Protein AF-A0AAE1M5E6-F1 (afdb_monomer_lite)

Radius of gyration: 21.14 Å; chains: 1; bounding box: 65×24×58 Å

pLDDT: mean 79.02, std 16.87, range [33.22, 95.19]

InterPro domains:
  IPR001841 Zinc finger, RING-type [PS50089] (51-111)
  IPR001841 Zinc finger, RING-type [SM00184] (51-110)
  IPR013083 Zinc finger, RING/FYVE/PHD-type [G3DSA:3.30.40.10] (22-118)
  IPR017907 Zinc finger, RING-type, conserved site [PS00518] (75-84)
  IPR018957 Zinc finger, C3HC4 RING-type [PF00097] (51-110)
  IPR045072 MKRN-like [PTHR11224] (3-141)

Organism: NCBI:txid499986

Secondary structure (DSSP, 8-state):
-------PBPTTT-SB---SS-HHHHHHHHHHHHHHHHHHHHHHHGGGPBPTTT-SBSTT-SSGGG--EEEETTB----BHHHHHHHHH---TTGGGTS-GGGGGB-TTT--B---EEEESS--SSHHHHHHHHHHHHHHT-

Sequence (142 aa):
MCYCVPGELCVYCKKFCLYHSEPNEKEEHLQTCEKKEKYLENLNNSQEIECRICFELVLSKPEADERKFGILSECDHPFCLSCIRNWRSSAPTLVRRFRSNRNVKTCPMCRKLSYHVIPSTIWYFTMEEKQEIIDNYNTSCK

Foldseek 3Di:
DDPPDQADQQPQPRDSDDPDDDPVVVVVCNVVSVVVSVVVVQLVVLQPDAAPQPRDRQCPDPDPVQLKWFDFPPDQHTHTPVRLVCQLVPPDPVCVPPDDPQRSQADPPPRPGGNGTQIGNGHDPDPVVVVVSVVVSVVVVD

Structure (mmCIF, N/CA/C/O backbone):
data_AF-A0AAE1M5E6-F1
#
_entry.id   AF-A0AAE1M5E6-F1
#
loop_
_atom_site.group_PDB
_atom_site.id
_atom_site.type_symbol
_atom_site.label_atom_id
_atom_site.label_alt_id
_atom_site.label_comp_id
_atom_site.label_asym_id
_atom_site.label_entity_id
_atom_site.label_seq_id
_atom_site.pdbx_PDB_ins_code
_atom_site.Cartn_x
_atom_site.Cartn_y
_atom_site.Cartn_z
_atom_site.occupancy
_atom_site.B_iso_or_equiv
_atom_site.auth_seq_id
_atom_site.auth_comp_id
_atom_site.auth_asym_id
_atom_site.auth_atom_id
_atom_site.pdbx_PDB_model_num
ATOM 1 N N . MET A 1 1 ? -37.768 -10.706 35.008 1.00 34.03 1 MET A N 1
ATOM 2 C CA . MET A 1 1 ? -36.903 -9.518 35.166 1.00 34.03 1 MET A CA 1
ATOM 3 C C . MET A 1 1 ? -35.620 -9.793 34.400 1.00 34.03 1 MET A C 1
ATOM 5 O O . MET A 1 1 ? -34.957 -10.772 34.708 1.00 34.03 1 MET A O 1
ATOM 9 N N . CYS A 1 2 ? -35.350 -9.043 33.333 1.00 33.22 2 CYS A N 1
ATOM 10 C CA . CYS A 1 2 ? -34.169 -9.242 32.495 1.00 33.22 2 CYS A CA 1
ATOM 11 C C . CYS A 1 2 ? -33.021 -8.398 33.070 1.00 33.22 2 CYS A C 1
ATOM 13 O O . CYS A 1 2 ? -33.127 -7.176 33.102 1.00 33.22 2 CYS A O 1
ATOM 15 N N . TYR A 1 3 ? -31.970 -9.049 33.568 1.00 38.25 3 TYR A N 1
ATOM 16 C CA . TYR A 1 3 ? -30.777 -8.422 34.158 1.00 38.25 3 TYR A CA 1
ATOM 17 C C . TYR A 1 3 ? -29.724 -8.090 33.086 1.00 38.25 3 TYR A C 1
ATOM 19 O O . TYR A 1 3 ? -28.543 -8.399 33.232 1.00 38.25 3 TYR A O 1
ATOM 27 N N . CYS A 1 4 ? -30.136 -7.475 31.976 1.00 37.75 4 CYS A N 1
ATOM 28 C CA . CYS A 1 4 ? -29.179 -6.948 31.006 1.00 37.75 4 CYS A CA 1
ATOM 29 C C . CYS A 1 4 ? -28.571 -5.663 31.571 1.00 37.75 4 CYS A C 1
ATOM 31 O O . CYS A 1 4 ? -29.130 -4.583 31.399 1.00 37.75 4 CYS A O 1
ATOM 33 N N . VAL A 1 5 ? -27.445 -5.785 32.272 1.00 51.75 5 VAL A N 1
ATOM 34 C CA . VAL A 1 5 ? -26.607 -4.639 32.638 1.00 51.75 5 VAL A CA 1
ATOM 35 C C . VAL A 1 5 ? -25.828 -4.233 31.376 1.00 51.75 5 VAL A C 1
ATOM 37 O O . VAL A 1 5 ? -25.040 -5.048 30.892 1.00 51.75 5 VAL A O 1
ATOM 40 N N . PRO A 1 6 ? -26.062 -3.048 30.780 1.00 52.66 6 PRO 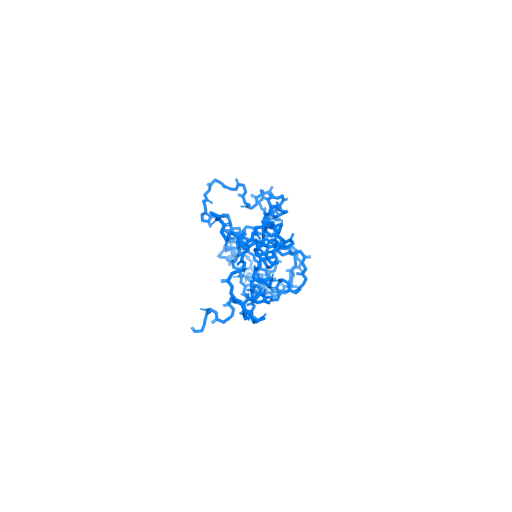A N 1
ATOM 41 C CA . PRO A 1 6 ? -25.354 -2.628 29.572 1.00 52.66 6 PRO A CA 1
ATOM 42 C C . PRO A 1 6 ? -23.888 -2.322 29.904 1.00 52.66 6 PRO A C 1
ATOM 44 O O . PRO A 1 6 ? -23.618 -1.604 30.864 1.00 52.66 6 PRO A O 1
ATOM 47 N N . GLY A 1 7 ? -22.947 -2.855 29.120 1.00 64.50 7 GLY A N 1
ATOM 48 C CA . GLY A 1 7 ? -21.541 -2.431 29.173 1.00 64.50 7 GLY A CA 1
ATOM 49 C C . GLY A 1 7 ? -21.353 -0.984 28.692 1.00 64.50 7 GLY A C 1
ATOM 50 O O . GLY A 1 7 ? -22.314 -0.311 28.320 1.00 64.50 7 GLY A O 1
ATOM 51 N N . GLU A 1 8 ? -20.114 -0.490 28.657 1.00 64.19 8 GLU A N 1
ATOM 52 C CA . GLU A 1 8 ? -19.816 0.824 28.064 1.00 64.19 8 GLU A CA 1
ATOM 53 C C . GLU A 1 8 ? -19.685 0.753 26.532 1.00 64.19 8 GLU A C 1
ATOM 55 O O . GLU A 1 8 ? -19.250 -0.252 25.959 1.00 64.19 8 GLU A O 1
ATOM 60 N N . LEU A 1 9 ? -20.080 1.841 25.863 1.00 67.94 9 LEU A N 1
ATOM 61 C CA . LEU A 1 9 ? -20.018 1.995 24.411 1.00 67.94 9 LEU A CA 1
ATOM 62 C C . LEU A 1 9 ? -18.591 2.358 23.981 1.00 67.94 9 LEU A C 1
ATOM 64 O O . LEU A 1 9 ? -18.050 3.374 24.414 1.00 67.94 9 LEU A O 1
ATOM 68 N N . CYS A 1 10 ? -17.993 1.572 23.086 1.00 71.56 10 CYS A N 1
ATOM 69 C CA . CYS A 1 10 ? -16.717 1.948 22.480 1.00 71.56 10 CYS A CA 1
ATOM 70 C C . CYS A 1 10 ? -16.901 3.139 21.523 1.00 71.56 10 CYS A C 1
ATOM 72 O O . CYS A 1 10 ? -17.784 3.111 20.664 1.00 71.56 10 CYS A O 1
ATOM 74 N N . VAL A 1 11 ? -16.049 4.162 21.639 1.00 75.31 11 VAL A N 1
ATOM 75 C CA . VAL A 1 11 ? -16.125 5.394 20.828 1.00 75.31 11 VAL A CA 1
ATOM 76 C C . VAL A 1 11 ? -15.853 5.159 19.337 1.00 75.31 11 VAL A C 1
ATOM 78 O O . VAL A 1 11 ? -16.452 5.837 18.507 1.00 75.31 11 VAL A O 1
ATOM 81 N N . TYR A 1 12 ? -15.035 4.154 19.012 1.00 77.44 12 TYR A N 1
ATOM 82 C CA . TYR A 1 12 ? -14.626 3.820 17.644 1.00 77.44 12 TYR A CA 1
ATOM 83 C C . TYR A 1 12 ? -15.625 2.867 16.962 1.00 77.44 12 TYR A C 1
ATOM 85 O O . TYR A 1 12 ? -16.264 3.196 15.965 1.00 77.44 12 TYR A O 1
ATOM 93 N N . CYS A 1 13 ? -15.873 1.679 17.538 1.00 75.31 13 CYS A N 1
ATOM 94 C CA . CYS A 1 13 ? -16.786 0.707 16.914 1.00 75.31 13 CYS A CA 1
ATOM 95 C C . CYS A 1 13 ? -18.271 0.907 17.240 1.00 75.31 13 CYS A C 1
ATOM 97 O O . CYS A 1 13 ? -19.099 0.206 16.654 1.00 75.31 13 CYS A O 1
ATOM 99 N N . LYS A 1 14 ? -18.621 1.812 18.169 1.00 73.06 14 LYS A N 1
ATOM 100 C CA . LYS A 1 14 ? -20.003 2.078 18.620 1.00 73.06 14 LYS A CA 1
ATOM 101 C C . LYS A 1 14 ? -20.765 0.813 19.032 1.00 73.06 14 LYS A C 1
ATOM 103 O O . LYS A 1 14 ? -21.984 0.730 18.894 1.00 73.06 14 LYS A O 1
ATOM 108 N N . LYS A 1 15 ? -20.040 -0.190 19.529 1.00 68.50 15 LYS A N 1
ATOM 109 C CA . LYS A 1 15 ? -20.578 -1.451 20.046 1.00 68.50 15 LYS A CA 1
ATOM 110 C C . LYS A 1 15 ? -20.330 -1.544 21.549 1.00 68.50 15 LYS A C 1
ATOM 112 O O . LYS A 1 15 ? -19.360 -0.989 22.066 1.00 68.50 15 LYS A O 1
ATOM 117 N N . PHE A 1 16 ? -21.218 -2.261 22.231 1.00 65.06 16 PHE A N 1
ATOM 118 C CA . PHE A 1 16 ? -21.052 -2.659 23.626 1.00 65.06 16 PHE A CA 1
ATOM 119 C C . PHE A 1 16 ? -20.071 -3.833 23.677 1.00 65.06 16 PHE A C 1
ATOM 121 O O . PHE A 1 16 ? -20.467 -4.978 23.476 1.00 65.06 16 PHE A O 1
ATOM 128 N N . CYS A 1 17 ? -18.782 -3.537 23.842 1.00 58.78 17 CYS A N 1
ATOM 129 C CA . CYS A 1 17 ? -17.710 -4.517 23.625 1.00 58.78 17 CYS A CA 1
ATOM 130 C C . CYS A 1 17 ? -17.061 -5.062 24.901 1.00 58.78 17 CYS A C 1
ATOM 132 O O . CYS A 1 17 ? -16.154 -5.877 24.788 1.00 58.78 17 CYS A O 1
ATOM 134 N N . LEU A 1 18 ? -17.481 -4.638 26.095 1.00 57.16 18 LEU A N 1
ATOM 135 C CA . LEU A 1 18 ? -16.786 -4.996 27.333 1.00 57.16 18 LEU A CA 1
ATOM 136 C C . LEU A 1 18 ? -17.781 -5.474 28.387 1.00 57.16 18 LEU A C 1
ATOM 138 O O . LEU A 1 18 ? -18.551 -4.689 28.941 1.00 57.16 18 LEU A O 1
ATOM 142 N N . TYR A 1 19 ? -17.761 -6.782 28.635 1.00 55.16 19 TYR A N 1
ATOM 143 C CA . TYR A 1 19 ? -18.489 -7.440 29.713 1.00 55.16 19 TYR A CA 1
ATOM 144 C C . TYR A 1 19 ? -17.514 -8.345 30.470 1.00 55.16 19 TYR A C 1
ATOM 146 O O . TYR A 1 19 ? -17.454 -9.540 30.210 1.00 55.16 19 TYR A O 1
ATOM 154 N N . HIS A 1 20 ? -16.695 -7.729 31.324 1.00 51.25 20 HIS A N 1
ATOM 155 C CA . HIS A 1 20 ? -16.332 -8.175 32.675 1.00 51.25 20 HIS A CA 1
ATOM 156 C C . HIS A 1 20 ? -15.051 -7.472 33.145 1.00 51.25 20 HIS A C 1
ATOM 158 O O . HIS A 1 20 ? -13.968 -7.738 32.663 1.00 51.25 20 HIS A O 1
ATOM 164 N N . SER A 1 21 ? -15.231 -6.573 34.112 1.00 51.72 21 SER A N 1
ATOM 165 C CA . SER A 1 21 ? -14.378 -6.269 35.273 1.00 51.72 21 SER A CA 1
ATOM 166 C C . SER A 1 21 ? -12.865 -5.998 35.171 1.00 51.72 21 SER A C 1
ATOM 168 O O . SER A 1 21 ? -12.339 -5.492 36.163 1.00 51.72 21 SER A O 1
ATOM 170 N N . GLU A 1 22 ? -12.152 -6.241 34.069 1.00 59.38 22 GLU A N 1
ATOM 171 C CA . GLU A 1 22 ? -10.708 -5.977 33.999 1.00 59.38 22 GLU A CA 1
ATOM 172 C C . GLU A 1 22 ? -10.393 -4.679 33.225 1.00 59.38 22 GLU A C 1
ATOM 174 O O . GLU A 1 22 ? -10.708 -4.555 32.039 1.00 59.38 22 GLU A O 1
ATOM 179 N N . PRO A 1 23 ? -9.744 -3.680 33.859 1.00 64.25 23 PRO A N 1
ATOM 180 C CA . PRO A 1 23 ? -9.368 -2.430 33.190 1.00 64.25 23 PRO A CA 1
ATOM 181 C C . PRO A 1 23 ? -8.407 -2.654 32.010 1.00 64.25 23 PRO A C 1
ATOM 183 O O . PRO A 1 23 ? -8.393 -1.854 31.077 1.00 64.25 23 PRO A O 1
ATOM 186 N N . ASN A 1 24 ? -7.660 -3.761 32.028 1.00 66.56 24 ASN A N 1
ATOM 187 C CA . ASN A 1 24 ? -6.700 -4.134 30.994 1.00 66.56 24 ASN A CA 1
ATOM 188 C C . ASN A 1 24 ? -7.388 -4.535 29.671 1.00 66.56 24 ASN A C 1
ATOM 190 O O . ASN A 1 24 ? -7.017 -4.047 28.608 1.00 66.56 24 ASN A O 1
ATOM 194 N N . GLU A 1 25 ? -8.468 -5.324 29.728 1.00 68.56 25 GLU A N 1
ATOM 195 C CA . GLU A 1 25 ? -9.218 -5.749 28.531 1.00 68.56 25 GLU A CA 1
ATOM 196 C C . GLU A 1 25 ? -9.919 -4.567 27.837 1.00 68.56 25 GLU A C 1
ATOM 198 O O . GLU A 1 25 ? -10.033 -4.516 26.609 1.00 68.56 25 GLU A O 1
ATOM 203 N N . LYS A 1 26 ? -10.358 -3.571 28.621 1.00 71.25 26 LYS A N 1
ATOM 204 C CA . LYS A 1 26 ? -10.919 -2.321 28.093 1.00 71.25 26 LYS A CA 1
ATOM 205 C C . LYS A 1 26 ? -9.884 -1.520 27.314 1.00 71.25 26 LYS A C 1
ATOM 207 O O . LYS A 1 26 ? -10.187 -1.028 26.226 1.00 71.25 26 LYS A O 1
ATOM 212 N N . GLU A 1 27 ? -8.694 -1.361 27.880 1.00 75.00 27 GLU A N 1
ATOM 213 C CA . GLU A 1 27 ? -7.611 -0.613 27.250 1.00 75.00 27 GLU A CA 1
ATOM 214 C C . GLU A 1 27 ? -7.118 -1.313 25.976 1.00 75.00 27 GLU A C 1
ATOM 216 O O . GLU A 1 27 ? -7.033 -0.675 24.925 1.00 75.00 27 GLU A O 1
ATOM 221 N N . GLU A 1 28 ? -6.915 -2.632 26.023 1.00 78.12 28 GLU A N 1
ATOM 222 C CA . GLU A 1 28 ? -6.530 -3.439 24.859 1.00 78.12 28 GLU A CA 1
ATOM 223 C C . GLU A 1 28 ? -7.568 -3.344 23.727 1.00 78.12 28 GLU A C 1
ATOM 225 O O . GLU A 1 28 ? -7.216 -3.165 22.552 1.00 78.12 28 GLU A O 1
ATOM 230 N N . HIS A 1 29 ? -8.862 -3.394 24.071 1.00 80.75 29 HIS A N 1
ATOM 231 C CA . HIS A 1 29 ? -9.936 -3.207 23.101 1.00 80.75 29 HIS A CA 1
ATOM 232 C C . HIS A 1 29 ? -9.881 -1.824 22.450 1.00 80.75 29 HIS A C 1
ATOM 234 O O . HIS A 1 29 ? -9.972 -1.731 21.225 1.00 80.75 29 HIS A O 1
ATOM 240 N N . LEU A 1 30 ? -9.752 -0.755 23.243 1.00 80.06 30 LEU A N 1
ATOM 241 C CA . LEU A 1 30 ? -9.724 0.615 22.727 1.00 80.06 30 LEU A CA 1
ATOM 242 C C . LEU A 1 30 ? -8.547 0.819 21.771 1.00 80.06 30 LEU A C 1
ATOM 244 O O . LEU A 1 30 ? -8.765 1.295 20.658 1.00 80.06 30 LEU A O 1
ATOM 248 N N . GLN A 1 31 ? -7.349 0.367 22.152 1.00 81.94 31 GLN A N 1
ATOM 249 C CA . GLN A 1 31 ? -6.155 0.447 21.306 1.00 81.94 31 GLN A CA 1
ATOM 250 C C . GLN A 1 31 ? -6.326 -0.342 20.000 1.00 81.94 31 GLN A C 1
ATOM 252 O O . GLN A 1 31 ? -6.006 0.144 18.915 1.00 81.94 31 GLN A O 1
ATOM 257 N N . THR A 1 32 ? -6.856 -1.565 20.073 1.00 81.88 32 THR A N 1
ATOM 258 C CA . THR A 1 32 ? -7.074 -2.399 18.881 1.00 81.88 32 THR A CA 1
ATOM 259 C C . THR A 1 32 ? -8.148 -1.807 17.970 1.00 81.88 32 THR A C 1
ATOM 261 O O . THR A 1 32 ? -8.032 -1.844 16.742 1.00 81.88 32 THR A O 1
ATOM 264 N N . CYS A 1 33 ? -9.204 -1.244 18.557 1.00 84.19 33 CYS A N 1
ATOM 265 C CA . CYS A 1 33 ? -10.313 -0.667 17.817 1.00 84.19 33 CYS A CA 1
ATOM 266 C C . CYS A 1 33 ? -9.926 0.646 17.125 1.00 84.19 33 CYS A C 1
ATOM 268 O O . CYS A 1 33 ? -10.299 0.836 15.969 1.00 84.19 33 CYS A O 1
ATOM 270 N N . GLU A 1 34 ? -9.140 1.496 17.788 1.00 85.69 34 GLU A N 1
ATOM 271 C CA . GLU A 1 34 ? -8.552 2.709 17.209 1.00 85.69 34 GLU A CA 1
ATOM 272 C C . GLU A 1 34 ? -7.659 2.370 16.009 1.00 85.69 34 GLU A C 1
ATOM 274 O O . GLU A 1 34 ? -7.862 2.884 14.909 1.00 85.69 34 GLU A O 1
ATOM 279 N N . LYS A 1 35 ? -6.724 1.422 16.179 1.00 84.75 35 LYS A N 1
ATOM 280 C CA . LYS A 1 35 ? -5.847 0.961 15.088 1.00 84.75 35 LYS A CA 1
ATOM 281 C C . LYS A 1 35 ? -6.645 0.448 13.894 1.00 84.75 35 LYS A C 1
ATOM 283 O O . LYS A 1 35 ? -6.291 0.719 12.748 1.00 84.75 35 LYS A O 1
ATOM 288 N N . LYS A 1 36 ? -7.736 -0.282 14.147 1.00 85.94 36 LYS A N 1
ATOM 289 C CA . LYS A 1 36 ? -8.621 -0.787 13.094 1.00 85.94 36 LYS A CA 1
ATOM 290 C C . LYS A 1 36 ? -9.349 0.338 12.360 1.00 85.94 36 LYS A C 1
ATOM 292 O O . LYS A 1 36 ? -9.464 0.267 11.140 1.00 85.94 36 LYS A O 1
ATOM 297 N N . GLU A 1 37 ? -9.859 1.336 13.074 1.00 86.94 37 GLU A N 1
ATOM 298 C CA . GLU A 1 37 ? -10.523 2.489 12.459 1.00 86.94 37 GLU A CA 1
ATOM 299 C C . GLU A 1 37 ? -9.552 3.256 11.560 1.00 86.94 37 GLU A C 1
ATOM 301 O O . GLU A 1 37 ? -9.831 3.436 10.375 1.00 86.94 37 GLU A O 1
ATOM 306 N N . LYS A 1 38 ? -8.361 3.566 12.079 1.00 87.50 38 LYS A N 1
ATOM 307 C CA . LYS A 1 38 ? -7.289 4.220 11.322 1.00 87.50 38 LYS A CA 1
ATOM 308 C C . LYS A 1 38 ? -6.874 3.414 10.088 1.00 87.50 38 LYS A C 1
ATOM 310 O O . LYS A 1 38 ? -6.688 3.962 9.006 1.00 87.50 38 LYS A O 1
ATOM 315 N N . TYR A 1 39 ? -6.775 2.091 10.220 1.00 87.31 39 TYR A N 1
ATOM 316 C CA . TYR A 1 39 ? -6.491 1.198 9.096 1.00 87.31 39 TYR A CA 1
ATOM 317 C C . TYR A 1 39 ? -7.569 1.274 8.004 1.00 87.31 39 TYR A C 1
ATOM 319 O O . TYR A 1 39 ? -7.237 1.323 6.820 1.00 87.31 39 TYR A O 1
ATOM 327 N N . LEU A 1 40 ? -8.852 1.301 8.383 1.00 88.31 40 LEU A N 1
ATOM 328 C CA . LEU A 1 40 ? -9.969 1.426 7.440 1.00 88.31 40 LEU A CA 1
ATOM 329 C C . LEU A 1 40 ? -10.001 2.799 6.761 1.00 88.31 40 LEU A C 1
ATOM 331 O O . LEU A 1 40 ? -10.253 2.874 5.559 1.00 88.31 40 LEU A O 1
ATOM 335 N N . GLU A 1 41 ? -9.716 3.866 7.503 1.00 90.38 41 GLU A N 1
ATOM 336 C CA . GLU A 1 41 ? -9.589 5.216 6.955 1.00 90.38 41 GLU A CA 1
ATOM 337 C C . GLU A 1 41 ? -8.447 5.289 5.934 1.00 90.38 41 GLU A C 1
ATOM 339 O O . GLU A 1 41 ? -8.660 5.685 4.786 1.00 90.38 41 GLU A O 1
ATOM 344 N N . ASN A 1 42 ? -7.258 4.804 6.300 1.00 90.75 42 ASN A N 1
ATOM 345 C CA . ASN A 1 42 ? -6.114 4.746 5.397 1.00 90.75 42 ASN A CA 1
ATOM 346 C C . ASN A 1 42 ? -6.412 3.893 4.163 1.00 90.75 42 ASN A C 1
ATOM 348 O O . ASN A 1 42 ? -6.061 4.291 3.056 1.00 90.75 42 ASN A O 1
ATOM 352 N N . LEU A 1 43 ? -7.088 2.749 4.310 1.00 90.06 43 LEU A N 1
ATOM 353 C CA . LEU A 1 43 ? -7.533 1.920 3.184 1.00 90.06 43 LEU A CA 1
ATOM 354 C C . LEU A 1 43 ? -8.435 2.679 2.212 1.00 90.06 43 LEU A C 1
ATOM 356 O O . LEU A 1 43 ? -8.275 2.539 0.997 1.00 90.06 43 LEU A O 1
ATOM 360 N N . ASN A 1 44 ? -9.388 3.444 2.746 1.00 91.50 44 ASN A N 1
ATOM 361 C CA . ASN A 1 44 ? -10.321 4.231 1.954 1.00 91.50 44 ASN A CA 1
ATOM 362 C C . ASN A 1 44 ? -9.587 5.355 1.212 1.00 91.50 44 ASN A C 1
ATOM 364 O O . ASN A 1 44 ? -9.704 5.471 -0.004 1.00 91.50 44 ASN A O 1
ATOM 368 N N . ASN A 1 45 ? -8.736 6.101 1.914 1.00 91.69 45 ASN A N 1
ATOM 369 C CA . ASN A 1 45 ? -7.930 7.169 1.320 1.00 91.69 45 ASN A CA 1
ATOM 370 C C . ASN A 1 45 ? -6.909 6.622 0.305 1.00 91.69 45 ASN A C 1
ATOM 372 O O . ASN A 1 45 ? -6.564 7.278 -0.675 1.00 91.69 45 ASN A O 1
ATOM 376 N N . SER A 1 46 ? -6.438 5.387 0.503 1.00 92.69 46 SER A N 1
ATOM 377 C CA . SER A 1 46 ? -5.509 4.717 -0.413 1.00 92.69 46 SER A CA 1
ATOM 378 C C . SER A 1 46 ? -6.141 4.338 -1.754 1.00 92.69 46 SER A C 1
ATOM 380 O O . SER A 1 46 ? -5.402 4.037 -2.693 1.00 92.69 46 SER A O 1
ATOM 382 N N . GLN A 1 47 ? -7.477 4.324 -1.872 1.00 91.81 47 GLN A N 1
ATOM 383 C CA . GLN A 1 47 ? -8.158 3.968 -3.126 1.00 91.81 47 GLN A CA 1
ATOM 384 C C . GLN A 1 47 ? -7.813 4.934 -4.264 1.00 91.81 47 GLN A C 1
ATOM 386 O O . GLN A 1 47 ? -7.783 4.524 -5.421 1.00 91.81 47 GLN A O 1
ATOM 391 N N . GLU A 1 48 ? -7.508 6.189 -3.931 1.00 92.06 48 GLU A N 1
ATOM 392 C CA . GLU A 1 48 ? -7.249 7.268 -4.889 1.00 92.06 48 GLU A CA 1
ATOM 393 C C . GLU A 1 48 ? -5.750 7.462 -5.192 1.00 92.06 48 GLU A C 1
ATOM 395 O O . GLU A 1 48 ? -5.358 8.395 -5.891 1.00 92.06 48 GLU A O 1
ATOM 400 N N . ILE A 1 49 ? -4.877 6.584 -4.684 1.00 94.25 49 ILE A N 1
ATOM 401 C CA . ILE A 1 49 ? -3.429 6.714 -4.875 1.00 94.25 49 ILE A CA 1
ATOM 402 C C . ILE A 1 49 ? -2.992 6.106 -6.213 1.00 94.25 49 ILE A C 1
ATOM 404 O O . ILE A 1 49 ? -3.072 4.895 -6.451 1.00 94.25 49 ILE A O 1
ATOM 408 N N . GLU A 1 50 ? -2.436 6.964 -7.064 1.00 95.19 50 GLU A N 1
ATOM 409 C CA . GLU A 1 50 ? -1.917 6.608 -8.383 1.00 95.19 50 GLU A CA 1
ATOM 410 C C . GLU A 1 50 ? -0.442 6.198 -8.349 1.00 95.19 50 GLU A C 1
ATOM 412 O O . GLU A 1 50 ? 0.414 6.820 -7.713 1.00 95.19 50 GLU A O 1
ATOM 417 N N . CYS A 1 51 ? -0.108 5.169 -9.122 1.00 94.38 51 CYS A N 1
ATOM 418 C CA . CYS A 1 51 ? 1.273 4.785 -9.370 1.00 94.38 51 CYS A CA 1
ATOM 419 C C . CYS A 1 51 ? 1.986 5.823 -10.249 1.00 94.38 51 CYS A C 1
ATOM 421 O O . CYS A 1 51 ? 1.556 6.099 -11.364 1.00 94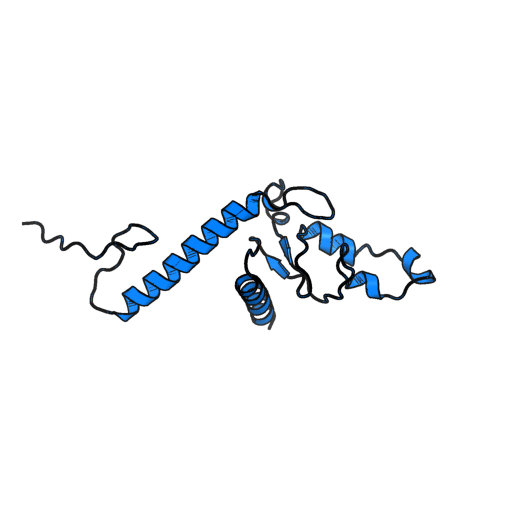.38 51 CYS A O 1
ATOM 423 N N . ARG A 1 52 ? 3.167 6.299 -9.841 1.00 91.88 52 ARG A N 1
ATOM 424 C CA . ARG A 1 52 ? 3.965 7.259 -10.633 1.00 91.88 52 ARG A CA 1
ATOM 425 C C . ARG A 1 52 ? 4.608 6.692 -11.911 1.00 91.88 52 ARG A C 1
ATOM 427 O O . ARG A 1 52 ? 5.234 7.451 -12.640 1.00 91.88 52 ARG A O 1
ATOM 434 N N . ILE A 1 53 ? 4.514 5.383 -12.163 1.00 90.00 53 ILE A N 1
ATOM 435 C CA . ILE A 1 53 ? 5.067 4.737 -13.370 1.00 90.00 53 ILE A CA 1
ATOM 436 C C . ILE A 1 53 ? 3.973 4.499 -14.413 1.00 90.00 53 ILE A C 1
ATOM 438 O O . ILE A 1 53 ? 4.138 4.890 -15.563 1.00 90.00 53 ILE A O 1
ATOM 442 N N . CYS A 1 54 ? 2.882 3.829 -14.027 1.00 91.56 54 CYS A N 1
ATOM 443 C CA . CYS A 1 54 ? 1.797 3.477 -14.947 1.00 91.56 54 CYS A CA 1
ATOM 444 C C . CYS A 1 54 ? 0.614 4.450 -14.902 1.00 91.56 54 CYS A C 1
ATOM 446 O O . CYS A 1 54 ? -0.258 4.342 -15.751 1.00 91.56 54 CYS A O 1
ATOM 448 N N . PHE A 1 55 ? 0.584 5.382 -13.940 1.00 92.44 55 PHE A N 1
ATOM 449 C CA . PHE A 1 55 ? -0.501 6.354 -13.739 1.00 92.44 55 PHE A CA 1
ATOM 450 C C . PHE A 1 55 ? -1.881 5.724 -13.514 1.00 92.44 55 PHE A C 1
ATOM 452 O O . PHE A 1 55 ? -2.904 6.354 -13.734 1.00 92.44 55 PHE A O 1
ATOM 459 N N . GLU A 1 56 ? -1.911 4.478 -13.045 1.00 93.94 56 GLU A N 1
ATOM 460 C CA . GLU A 1 56 ? -3.142 3.804 -12.641 1.00 93.94 56 GLU A CA 1
ATOM 461 C C . GLU A 1 56 ? -3.285 3.830 -11.120 1.00 93.94 56 GLU A C 1
ATOM 463 O O . GLU A 1 56 ? -2.287 3.757 -10.388 1.00 93.94 56 GLU A O 1
ATOM 468 N N . LEU A 1 57 ? -4.533 3.860 -10.653 1.00 94.25 57 LEU A N 1
ATOM 469 C CA . LEU A 1 57 ? -4.887 3.657 -9.252 1.00 94.25 57 LEU A CA 1
ATOM 470 C C . LEU A 1 57 ? -4.456 2.259 -8.808 1.00 94.25 57 LEU A C 1
ATOM 472 O O . LEU A 1 57 ? -4.905 1.248 -9.354 1.00 94.25 57 LEU A O 1
ATOM 476 N N . VAL A 1 58 ? -3.573 2.190 -7.811 1.00 93.62 58 VAL A N 1
ATOM 477 C CA . VAL A 1 58 ? -2.934 0.926 -7.413 1.00 93.62 58 VAL A CA 1
ATOM 478 C C . VAL A 1 58 ? -3.966 -0.089 -6.923 1.00 93.62 58 VAL A C 1
ATOM 480 O O . VAL A 1 58 ? -3.884 -1.263 -7.277 1.00 93.62 58 VAL A O 1
ATOM 483 N N . LEU A 1 59 ? -4.956 0.357 -6.144 1.00 92.19 59 LEU A N 1
ATOM 484 C CA . LEU A 1 59 ? -5.987 -0.519 -5.581 1.00 92.19 59 LEU A CA 1
ATOM 485 C C . LEU A 1 59 ? -7.145 -0.812 -6.546 1.00 92.19 59 LEU A C 1
ATOM 487 O O . LEU A 1 59 ? -7.867 -1.784 -6.334 1.00 92.19 59 LEU A O 1
ATOM 491 N N . SER A 1 60 ? -7.289 -0.052 -7.635 1.00 91.25 60 SER A N 1
ATOM 492 C CA . SER A 1 60 ? -8.329 -0.288 -8.651 1.00 91.25 60 SER A CA 1
ATOM 493 C C . SER A 1 60 ? -7.916 -1.289 -9.731 1.00 91.25 60 SER A C 1
ATOM 495 O O . SER A 1 60 ? -8.706 -1.584 -10.627 1.00 91.25 60 SER A O 1
ATOM 497 N N . LYS A 1 61 ? -6.693 -1.830 -9.665 1.00 88.94 61 LYS A N 1
ATOM 498 C CA . LYS A 1 61 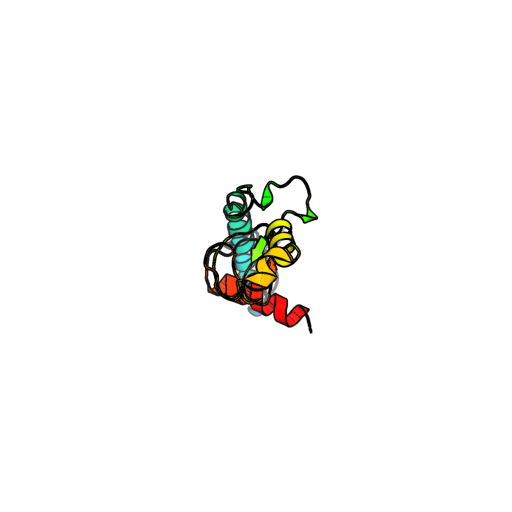? -6.211 -2.835 -10.619 1.00 88.94 61 LYS A CA 1
ATOM 499 C C . LYS A 1 61 ? -7.118 -4.075 -10.650 1.00 88.94 61 LYS A C 1
ATOM 501 O O . LYS A 1 61 ? -7.679 -4.450 -9.618 1.00 88.94 61 LYS A O 1
ATOM 506 N N . PRO A 1 62 ? -7.276 -4.747 -11.802 1.00 86.06 62 PRO A N 1
ATOM 507 C CA . PRO A 1 62 ? -8.175 -5.895 -11.911 1.00 86.06 62 PRO A CA 1
ATOM 508 C C . PRO A 1 62 ? -7.707 -7.074 -11.048 1.00 86.06 62 PRO A C 1
ATOM 510 O O . PRO A 1 62 ? -8.519 -7.698 -10.368 1.00 86.06 62 PRO A O 1
ATOM 513 N N . GLU A 1 63 ? -6.402 -7.336 -11.018 1.00 87.88 63 GLU A N 1
ATOM 514 C CA . GLU A 1 63 ? -5.815 -8.477 -10.320 1.00 87.88 63 GLU A CA 1
ATOM 515 C C . GLU A 1 63 ? -5.545 -8.168 -8.845 1.00 87.88 63 GLU A C 1
ATOM 517 O O . GLU A 1 63 ? -4.846 -7.211 -8.509 1.00 87.88 63 GLU A O 1
ATOM 522 N N . ALA A 1 64 ? -6.055 -9.014 -7.946 1.00 84.00 64 ALA A N 1
ATOM 523 C CA . ALA A 1 64 ? -5.883 -8.842 -6.502 1.00 84.00 64 ALA A CA 1
ATOM 524 C C . ALA A 1 64 ? -4.406 -8.861 -6.068 1.00 84.00 64 ALA A C 1
ATOM 526 O O . ALA A 1 64 ? -4.021 -8.149 -5.141 1.00 84.00 64 ALA A O 1
ATOM 527 N N . ASP A 1 65 ? -3.562 -9.629 -6.760 1.00 83.25 65 ASP A N 1
ATOM 528 C CA . ASP A 1 65 ? -2.131 -9.701 -6.466 1.00 83.25 65 ASP A CA 1
ATOM 529 C C . ASP A 1 65 ? -1.364 -8.425 -6.822 1.00 83.25 65 ASP A C 1
ATOM 531 O O . ASP A 1 65 ? -0.336 -8.136 -6.197 1.00 83.25 65 ASP A O 1
ATOM 535 N N . GLU A 1 66 ? -1.879 -7.640 -7.770 1.00 84.44 66 GLU A N 1
ATOM 536 C CA . GLU A 1 66 ? -1.294 -6.366 -8.181 1.00 84.44 66 GLU A CA 1
ATOM 537 C C . GLU A 1 66 ? -1.780 -5.167 -7.357 1.00 84.44 66 GLU A C 1
ATOM 539 O O . GLU A 1 66 ? -1.152 -4.106 -7.411 1.00 84.44 66 GLU A O 1
ATOM 544 N N . ARG A 1 67 ? -2.843 -5.328 -6.550 1.00 92.00 67 ARG A N 1
ATOM 545 C CA . ARG A 1 67 ? -3.383 -4.306 -5.626 1.00 92.00 67 ARG A CA 1
ATOM 546 C C . ARG A 1 67 ? -2.504 -4.119 -4.389 1.00 92.00 67 ARG A C 1
ATOM 548 O O . ARG A 1 67 ? -2.960 -4.163 -3.248 1.00 92.00 67 ARG A O 1
ATOM 555 N N . LYS A 1 68 ? -1.204 -3.969 -4.614 1.00 94.06 68 LYS A N 1
ATOM 556 C CA . LYS A 1 68 ? -0.188 -3.783 -3.584 1.00 94.06 68 LYS A CA 1
ATOM 557 C C . LYS A 1 68 ? 0.675 -2.592 -3.964 1.00 94.06 68 LYS A C 1
ATOM 559 O O . LYS A 1 68 ? 1.157 -2.481 -5.094 1.00 94.06 68 LYS A O 1
ATOM 564 N N . PHE A 1 69 ? 0.906 -1.723 -2.998 1.00 95.00 69 PHE A N 1
ATOM 565 C CA . PHE A 1 69 ? 1.869 -0.645 -3.085 1.00 95.00 69 PHE A CA 1
ATOM 566 C C . PHE A 1 69 ? 3.285 -1.196 -2.933 1.00 95.00 69 PHE A C 1
ATOM 568 O O . PHE A 1 69 ? 3.548 -2.072 -2.109 1.00 95.00 69 PHE A O 1
ATOM 575 N N . GLY A 1 70 ? 4.204 -0.672 -3.736 1.00 94.19 70 GLY A N 1
ATOM 576 C CA . GLY A 1 70 ? 5.636 -0.878 -3.589 1.00 94.19 70 GLY A CA 1
ATOM 577 C C . GLY A 1 70 ? 6.270 0.322 -2.899 1.00 94.19 70 GLY A C 1
ATOM 578 O O . GLY A 1 70 ? 6.636 1.291 -3.564 1.00 94.19 70 GLY A O 1
ATOM 579 N N . ILE A 1 71 ? 6.408 0.252 -1.577 1.00 94.12 71 ILE A N 1
ATOM 580 C CA . ILE A 1 71 ? 6.952 1.333 -0.752 1.00 94.12 71 ILE A CA 1
ATOM 581 C C . ILE A 1 71 ? 8.482 1.279 -0.762 1.00 94.12 71 ILE A C 1
ATOM 583 O O . ILE A 1 71 ? 9.089 0.207 -0.698 1.00 94.12 71 ILE A O 1
ATOM 587 N N . LEU A 1 72 ? 9.110 2.454 -0.837 1.00 92.94 72 LEU A N 1
ATOM 588 C CA . LEU A 1 72 ? 10.557 2.624 -0.740 1.00 92.94 72 LEU A CA 1
ATOM 589 C C . LEU A 1 72 ? 10.919 3.279 0.597 1.00 92.94 72 LEU A C 1
ATOM 591 O O . LEU A 1 72 ? 10.286 4.249 1.006 1.00 92.94 72 LEU A O 1
ATOM 595 N N . SER A 1 73 ? 11.981 2.799 1.245 1.00 89.75 73 SER A N 1
ATOM 596 C CA . SER A 1 73 ? 12.436 3.326 2.543 1.00 89.75 73 SER A CA 1
ATOM 597 C C . SER A 1 73 ? 12.788 4.820 2.479 1.00 89.75 73 SER A C 1
ATOM 599 O O . SER A 1 73 ? 12.315 5.622 3.278 1.00 89.75 73 SER A O 1
ATOM 601 N N . GLU A 1 74 ? 13.527 5.224 1.443 1.00 89.31 74 GLU A N 1
ATOM 602 C CA . GLU A 1 74 ? 14.136 6.559 1.381 1.00 89.31 74 GLU A CA 1
ATOM 603 C C . GLU A 1 74 ? 13.242 7.655 0.777 1.00 89.31 74 GLU A C 1
ATOM 605 O O . GLU A 1 74 ? 13.643 8.824 0.713 1.00 89.31 74 GLU A O 1
ATOM 610 N N . CYS A 1 75 ? 12.061 7.318 0.249 1.00 91.56 75 CYS A N 1
ATOM 611 C CA . CYS A 1 75 ? 11.191 8.302 -0.401 1.00 91.56 75 CYS A CA 1
ATOM 612 C C . CYS A 1 75 ? 9.709 7.944 -0.348 1.00 91.56 75 CYS A C 1
ATOM 614 O O . CYS A 1 75 ? 9.367 6.788 -0.132 1.00 91.56 75 CYS A O 1
ATOM 616 N N . ASP A 1 76 ? 8.863 8.924 -0.655 1.00 92.75 76 ASP A N 1
ATOM 617 C CA . ASP A 1 76 ? 7.402 8.826 -0.540 1.00 92.75 76 ASP A CA 1
ATOM 618 C C . ASP A 1 76 ? 6.708 8.876 -1.902 1.00 92.75 76 ASP A C 1
ATOM 620 O O . ASP A 1 76 ? 5.690 9.531 -2.096 1.00 92.75 76 ASP A O 1
ATOM 624 N N . HIS A 1 77 ? 7.306 8.209 -2.890 1.00 93.06 77 HIS A N 1
ATOM 625 C CA . HIS A 1 77 ? 6.718 8.114 -4.222 1.00 93.06 77 HIS A CA 1
ATOM 626 C C . HIS A 1 77 ? 5.844 6.859 -4.307 1.00 93.06 77 HIS A C 1
ATOM 628 O O . HIS A 1 77 ? 6.363 5.764 -4.066 1.00 93.06 77 HIS A O 1
ATOM 634 N N . PRO A 1 78 ? 4.557 6.991 -4.665 1.00 94.06 78 PRO A N 1
ATOM 635 C CA . PRO A 1 78 ? 3.664 5.850 -4.776 1.00 94.06 78 PRO A CA 1
ATOM 636 C C . PRO A 1 78 ? 3.939 5.057 -6.053 1.00 94.06 78 PRO A C 1
ATOM 638 O O . PRO A 1 78 ? 4.004 5.602 -7.159 1.00 94.06 78 PRO A O 1
ATOM 641 N N . PHE A 1 79 ? 4.081 3.742 -5.900 1.00 94.06 79 PHE A N 1
ATOM 642 C CA . PHE A 1 79 ? 4.250 2.807 -7.007 1.00 94.06 79 PHE A CA 1
ATOM 643 C C . PHE A 1 79 ? 3.372 1.581 -6.807 1.00 94.06 79 PHE A C 1
ATOM 645 O O . PHE A 1 79 ? 3.207 1.103 -5.687 1.00 94.06 79 PHE A O 1
ATOM 652 N N . CYS A 1 80 ? 2.886 1.020 -7.910 1.00 94.31 80 CYS A N 1
ATOM 653 C CA . CYS A 1 80 ? 2.343 -0.327 -7.915 1.00 94.31 80 CYS A CA 1
ATOM 654 C C . CYS A 1 80 ? 3.486 -1.346 -7.751 1.00 94.31 80 CYS A C 1
ATOM 656 O O . CYS A 1 80 ? 4.592 -1.135 -8.270 1.00 94.31 80 CYS A O 1
ATOM 658 N N . LEU A 1 81 ? 3.247 -2.444 -7.027 1.00 93.12 81 LEU A N 1
ATOM 659 C CA . LEU A 1 81 ? 4.281 -3.436 -6.717 1.00 93.12 81 LEU A CA 1
ATOM 660 C C . LEU A 1 81 ? 4.880 -4.064 -7.986 1.00 93.12 81 LEU A C 1
ATOM 662 O O . LEU A 1 81 ? 6.100 -4.224 -8.064 1.00 93.12 81 LEU A O 1
ATOM 666 N N . SER A 1 82 ? 4.059 -4.375 -8.993 1.00 91.62 82 SER A N 1
ATOM 667 C CA . SER A 1 82 ? 4.531 -4.919 -10.274 1.00 91.62 82 SER A CA 1
ATOM 668 C C . SER A 1 82 ? 5.385 -3.906 -11.043 1.00 91.62 82 SER A C 1
ATOM 670 O O . SER A 1 82 ? 6.459 -4.253 -11.530 1.00 91.62 82 SER A O 1
ATOM 672 N N . CYS A 1 83 ? 4.994 -2.631 -11.043 1.00 91.12 83 CYS A N 1
ATOM 673 C CA . CYS A 1 83 ? 5.698 -1.534 -11.703 1.00 91.12 83 CYS A CA 1
ATOM 674 C C . CYS A 1 83 ? 7.123 -1.354 -11.163 1.00 91.12 83 CYS A C 1
ATOM 676 O O . CYS A 1 83 ? 8.086 -1.319 -11.930 1.00 91.12 83 CYS A O 1
ATOM 678 N N . ILE A 1 84 ? 7.276 -1.251 -9.837 1.00 90.56 84 ILE A N 1
ATOM 679 C CA . ILE A 1 84 ? 8.594 -1.041 -9.223 1.00 90.56 84 ILE A CA 1
ATOM 680 C C . ILE A 1 84 ? 9.468 -2.297 -9.308 1.00 90.56 84 ILE A C 1
ATOM 682 O O . ILE A 1 84 ? 10.681 -2.184 -9.482 1.00 90.56 84 ILE A O 1
ATOM 686 N N . ARG A 1 85 ? 8.873 -3.497 -9.242 1.00 89.12 85 ARG A N 1
ATOM 687 C CA . ARG A 1 85 ? 9.598 -4.755 -9.473 1.00 89.12 85 ARG A CA 1
ATOM 688 C C . ARG A 1 85 ? 10.109 -4.824 -10.902 1.00 89.12 85 ARG A C 1
ATOM 690 O O . ARG A 1 85 ? 11.300 -5.029 -11.094 1.00 89.12 85 ARG A O 1
ATOM 697 N N . ASN A 1 86 ? 9.248 -4.565 -11.884 1.00 88.06 86 ASN A N 1
ATOM 698 C CA . ASN A 1 86 ? 9.637 -4.532 -13.287 1.00 88.06 86 ASN A CA 1
ATOM 699 C C . ASN A 1 86 ? 10.703 -3.463 -13.548 1.00 88.06 86 ASN A C 1
ATOM 701 O O . ASN A 1 86 ? 11.674 -3.748 -14.228 1.00 88.06 86 ASN A O 1
ATOM 705 N N . TRP A 1 87 ? 10.600 -2.269 -12.960 1.00 84.81 87 TRP A N 1
ATOM 706 C CA . TRP A 1 87 ? 11.640 -1.240 -13.077 1.00 84.81 87 TRP A CA 1
ATOM 707 C C . TRP A 1 87 ? 13.012 -1.731 -12.594 1.00 84.81 87 TRP A C 1
ATOM 709 O O . TRP A 1 87 ? 14.027 -1.528 -13.261 1.00 84.81 87 TRP A O 1
ATOM 719 N N . ARG A 1 88 ? 13.045 -2.405 -11.439 1.00 84.56 88 ARG A N 1
ATOM 720 C CA . ARG A 1 88 ? 14.284 -2.950 -10.871 1.00 84.56 88 ARG A CA 1
ATOM 721 C C . ARG A 1 88 ? 14.798 -4.170 -11.643 1.00 84.56 88 ARG A C 1
ATOM 723 O O . ARG A 1 88 ? 16.008 -4.321 -11.763 1.00 84.56 88 ARG A O 1
ATOM 730 N N . SER A 1 89 ? 13.912 -5.005 -12.185 1.00 78.25 89 SER A N 1
ATOM 731 C CA . SER A 1 89 ? 14.267 -6.205 -12.959 1.00 78.25 89 SER A CA 1
ATOM 732 C C . SER A 1 89 ? 14.670 -5.899 -14.403 1.00 78.25 89 SER A C 1
ATOM 734 O O . SER A 1 89 ? 15.583 -6.522 -14.935 1.00 78.25 89 SER A O 1
ATOM 736 N N . SER A 1 90 ? 14.010 -4.928 -15.029 1.00 64.75 90 SER A N 1
ATOM 737 C CA . SER A 1 90 ? 14.139 -4.591 -16.448 1.00 64.75 90 SER A CA 1
ATOM 738 C C . SER A 1 90 ? 15.158 -3.498 -16.713 1.00 64.75 90 SER A C 1
ATOM 740 O O . SER A 1 90 ? 15.193 -2.994 -17.828 1.00 64.75 90 SER A O 1
ATOM 742 N N . ALA A 1 91 ? 15.990 -3.124 -15.734 1.00 56.31 91 ALA A N 1
ATOM 743 C CA . ALA A 1 91 ? 17.117 -2.223 -15.948 1.00 56.31 91 ALA A CA 1
ATOM 744 C C . ALA A 1 91 ? 18.002 -2.780 -17.087 1.00 56.31 91 ALA A C 1
ATOM 746 O O . ALA A 1 91 ? 18.766 -3.725 -16.862 1.00 56.31 91 ALA A O 1
ATOM 747 N N . PRO A 1 92 ? 17.906 -2.247 -18.325 1.00 47.53 92 PRO A N 1
ATOM 748 C CA . PRO A 1 92 ? 18.459 -2.921 -19.483 1.00 47.53 92 PRO A CA 1
ATOM 749 C C . PRO A 1 92 ? 19.973 -2.793 -19.480 1.00 47.53 92 PRO A C 1
ATOM 751 O O . PRO A 1 92 ? 20.543 -1.742 -19.171 1.00 47.53 92 PRO A O 1
ATOM 754 N N . THR A 1 93 ? 20.620 -3.834 -19.981 1.00 44.00 93 THR A N 1
ATOM 755 C CA . THR A 1 93 ? 22.041 -3.941 -20.335 1.00 44.00 93 THR A CA 1
ATOM 756 C C . THR A 1 93 ? 22.569 -2.772 -21.195 1.00 44.00 93 THR A C 1
ATOM 758 O O . THR A 1 93 ? 23.779 -2.607 -21.330 1.00 44.00 93 THR A O 1
ATOM 761 N N . LEU A 1 94 ? 21.696 -1.914 -21.739 1.00 41.44 94 LEU A N 1
ATOM 762 C CA . LEU A 1 94 ? 22.043 -0.692 -22.478 1.00 41.44 94 LEU A CA 1
ATOM 763 C C . LEU A 1 94 ? 22.426 0.497 -21.574 1.00 41.44 94 LEU A C 1
ATOM 765 O O . LEU A 1 94 ? 23.231 1.333 -21.979 1.00 41.44 94 LEU A O 1
ATOM 769 N N . VAL A 1 95 ? 21.963 0.536 -20.319 1.00 44.59 95 VAL A N 1
ATOM 770 C CA . VAL A 1 95 ? 22.464 1.477 -19.293 1.00 44.59 95 VAL A CA 1
ATOM 771 C C . VAL A 1 95 ? 23.835 1.031 -18.761 1.00 44.59 95 VAL A C 1
ATOM 773 O O . VAL A 1 95 ? 24.539 1.797 -18.114 1.00 44.59 95 VAL A O 1
ATOM 776 N N . ARG A 1 96 ? 24.290 -0.182 -19.095 1.00 44.72 96 ARG A N 1
ATOM 777 C CA . ARG A 1 96 ? 25.567 -0.730 -18.619 1.00 44.72 96 ARG A CA 1
ATOM 778 C C . ARG A 1 96 ? 26.809 -0.092 -19.254 1.00 44.72 96 ARG A C 1
ATOM 780 O O . ARG A 1 96 ? 27.904 -0.316 -18.750 1.00 44.72 96 ARG A O 1
ATOM 787 N N . ARG A 1 97 ? 26.671 0.686 -20.340 1.00 44.00 97 ARG A N 1
ATOM 788 C CA . ARG A 1 97 ? 27.819 1.317 -21.024 1.00 44.00 97 ARG A CA 1
ATOM 789 C C . ARG A 1 97 ? 28.141 2.745 -20.590 1.00 44.00 97 ARG A C 1
ATOM 791 O O . ARG A 1 97 ? 29.239 3.188 -20.893 1.00 44.00 97 ARG A O 1
ATOM 798 N N . PHE A 1 98 ? 27.245 3.457 -19.899 1.00 47.56 98 PHE A N 1
ATOM 799 C CA . PHE A 1 98 ? 27.485 4.885 -19.621 1.00 47.56 98 PHE A CA 1
ATOM 800 C C . PHE A 1 98 ? 27.097 5.399 -18.232 1.00 47.56 98 PHE A C 1
ATOM 802 O O . PHE A 1 98 ? 27.523 6.496 -17.877 1.00 47.56 98 PHE A O 1
ATOM 809 N N . ARG A 1 99 ? 26.328 4.666 -17.412 1.00 43.44 99 ARG A N 1
ATOM 810 C CA . ARG A 1 99 ? 25.993 5.116 -16.049 1.00 43.44 99 ARG A CA 1
ATOM 811 C C . ARG A 1 99 ? 25.974 3.936 -15.083 1.00 43.44 99 ARG A C 1
ATOM 813 O O . ARG A 1 99 ? 25.309 2.940 -15.329 1.00 43.44 99 ARG A O 1
ATOM 820 N N . SER A 1 100 ? 26.749 4.055 -14.005 1.00 46.47 100 SER A N 1
ATOM 821 C CA . SER A 1 100 ? 26.957 3.044 -12.962 1.00 46.47 100 SER A CA 1
ATOM 822 C C . SER A 1 100 ? 25.658 2.350 -12.531 1.00 46.47 100 SER A C 1
ATOM 824 O O . SER A 1 100 ? 24.610 2.990 -12.496 1.00 46.47 100 SER A O 1
ATOM 826 N N . ASN A 1 101 ? 25.765 1.086 -12.100 1.00 50.66 101 ASN A N 1
ATOM 827 C CA . ASN A 1 101 ? 24.741 0.171 -11.543 1.00 50.66 101 ASN A CA 1
ATOM 828 C C . ASN A 1 101 ? 23.803 0.725 -10.433 1.00 50.66 101 ASN A C 1
ATOM 830 O O . ASN A 1 101 ? 23.094 -0.034 -9.778 1.00 50.66 101 ASN A O 1
ATOM 834 N N . ARG A 1 102 ? 23.789 2.036 -10.181 1.00 52.44 102 ARG A N 1
ATOM 835 C CA . ARG A 1 102 ? 22.977 2.726 -9.177 1.00 52.44 102 ARG A CA 1
ATOM 836 C C . ARG A 1 102 ? 21.488 2.750 -9.536 1.00 52.44 102 ARG A C 1
ATOM 838 O O . ARG A 1 102 ? 20.679 2.802 -8.628 1.00 52.44 102 ARG A O 1
ATOM 845 N N . ASN A 1 103 ? 21.108 2.634 -10.812 1.00 54.84 103 ASN A N 1
ATOM 846 C CA . ASN A 1 103 ? 19.702 2.754 -11.237 1.00 54.84 103 ASN A CA 1
ATOM 847 C C . ASN A 1 103 ? 18.797 1.571 -10.827 1.00 54.84 103 ASN A C 1
ATOM 849 O O . ASN A 1 103 ? 17.583 1.723 -10.760 1.00 54.84 103 ASN A O 1
ATOM 853 N N . VAL A 1 104 ? 19.378 0.403 -10.525 1.00 65.88 104 VAL A N 1
ATOM 854 C CA . VAL A 1 104 ? 18.645 -0.826 -10.139 1.00 65.88 104 VAL A CA 1
ATOM 855 C C . VAL A 1 104 ? 18.081 -0.735 -8.714 1.00 65.88 104 VAL A C 1
ATOM 857 O O . VAL A 1 104 ? 17.167 -1.461 -8.338 1.00 65.88 104 VAL A O 1
ATOM 860 N N . LYS A 1 105 ? 18.634 0.167 -7.899 1.00 78.12 105 LYS A N 1
ATOM 861 C CA . LYS A 1 105 ? 18.299 0.322 -6.478 1.00 78.12 105 LYS A CA 1
ATOM 862 C C . LYS A 1 105 ? 17.855 1.741 -6.153 1.00 78.12 105 LYS A C 1
ATOM 864 O O . LYS A 1 105 ? 17.989 2.180 -5.018 1.00 78.12 105 LYS A O 1
ATOM 869 N N . THR A 1 106 ? 17.385 2.490 -7.142 1.00 84.56 106 THR A N 1
ATOM 870 C CA . THR A 1 106 ? 16.946 3.868 -6.938 1.00 84.56 106 THR A CA 1
ATOM 871 C C . THR A 1 106 ? 15.486 4.048 -7.296 1.00 84.56 106 THR A C 1
ATOM 873 O O . THR A 1 106 ? 14.920 3.332 -8.122 1.00 84.56 106 THR A O 1
ATOM 876 N N . CYS A 1 107 ? 14.868 5.028 -6.645 1.00 88.12 107 CYS A N 1
ATOM 877 C CA . CYS A 1 107 ? 13.538 5.485 -7.001 1.00 88.12 107 CYS A CA 1
ATOM 878 C C . CYS A 1 107 ? 13.526 6.031 -8.447 1.00 88.12 107 CYS A C 1
ATOM 880 O O . CYS A 1 107 ? 14.361 6.887 -8.760 1.00 88.12 107 CYS A O 1
ATOM 882 N N . PRO A 1 108 ? 12.575 5.616 -9.305 1.00 85.75 108 PRO A N 1
ATOM 883 C CA . PRO A 1 108 ? 12.419 6.154 -10.660 1.0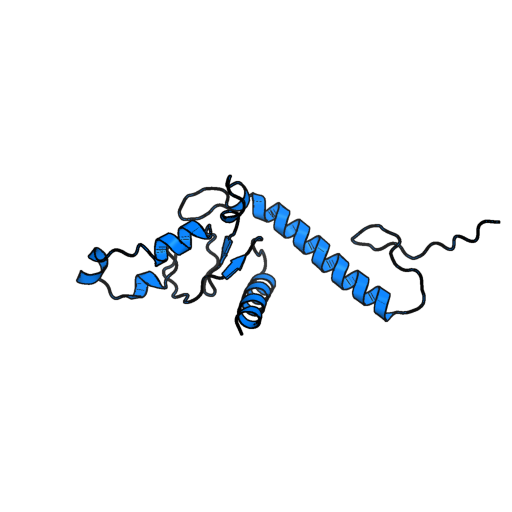0 85.75 108 PRO A CA 1
ATOM 884 C C . PRO A 1 108 ? 12.231 7.678 -10.699 1.00 85.75 108 PRO A C 1
ATOM 886 O O . PRO A 1 108 ? 12.670 8.325 -11.646 1.00 85.75 108 PRO A O 1
ATOM 889 N N . MET A 1 109 ? 11.616 8.250 -9.657 1.00 87.81 109 MET A N 1
ATOM 890 C CA . MET A 1 109 ? 11.250 9.669 -9.604 1.00 87.81 109 MET A CA 1
ATOM 891 C C . MET A 1 109 ? 12.371 10.549 -9.048 1.00 87.81 109 MET A C 1
ATOM 893 O O . MET A 1 109 ? 12.802 11.495 -9.698 1.00 87.81 109 MET A O 1
ATOM 897 N N . CYS A 1 110 ? 12.881 10.235 -7.853 1.00 88.50 110 CYS A N 1
ATOM 898 C CA . CYS A 1 110 ? 13.851 11.092 -7.159 1.00 88.50 110 CYS A CA 1
ATOM 899 C C . CYS A 1 110 ? 15.281 10.548 -7.140 1.00 88.50 110 CYS A C 1
ATOM 901 O O . CYS A 1 110 ? 16.173 11.187 -6.588 1.00 88.50 110 CYS A O 1
ATOM 903 N N . ARG A 1 111 ? 15.514 9.351 -7.693 1.00 85.00 111 ARG A N 1
ATOM 904 C CA . ARG A 1 111 ? 16.813 8.660 -7.708 1.00 85.00 111 ARG A CA 1
ATOM 905 C C . ARG A 1 111 ? 17.458 8.432 -6.334 1.00 85.00 111 ARG A C 1
ATOM 907 O O . ARG A 1 111 ? 18.622 8.039 -6.284 1.00 85.00 111 ARG A O 1
ATOM 914 N N . LYS A 1 112 ? 16.723 8.608 -5.228 1.00 86.38 112 LYS A N 1
ATOM 915 C CA . LYS A 1 112 ? 17.184 8.180 -3.900 1.00 86.38 112 LYS A CA 1
ATOM 916 C C . LYS A 1 112 ? 17.400 6.670 -3.895 1.00 86.38 112 LYS A C 1
ATOM 918 O O . LYS A 1 112 ? 16.590 5.921 -4.447 1.00 86.38 112 LYS A O 1
ATOM 923 N N . LEU A 1 113 ? 18.510 6.249 -3.304 1.00 84.25 113 LEU A N 1
ATOM 924 C CA . LEU A 1 113 ? 18.948 4.861 -3.255 1.00 84.25 113 LEU A CA 1
ATOM 925 C C . LEU A 1 113 ? 18.161 4.109 -2.179 1.00 84.25 113 LEU A C 1
ATOM 927 O O . LEU A 1 113 ? 18.416 4.302 -1.004 1.00 84.25 113 LEU A O 1
ATOM 931 N N . SER A 1 114 ? 17.239 3.236 -2.569 1.00 85.06 114 SER A N 1
ATOM 932 C CA . SER A 1 114 ? 16.483 2.390 -1.646 1.00 85.06 114 SER A CA 1
ATOM 933 C C . SER A 1 114 ? 16.676 0.927 -2.023 1.00 85.06 114 SER A C 1
ATOM 935 O O . SER A 1 114 ? 16.341 0.498 -3.128 1.00 85.06 114 SER A O 1
ATOM 937 N N . TYR A 1 115 ? 17.233 0.138 -1.111 1.00 82.25 115 TYR A N 1
ATOM 938 C CA . TYR A 1 115 ? 17.572 -1.261 -1.378 1.00 82.25 115 TYR A CA 1
ATOM 939 C C . TYR A 1 115 ? 16.348 -2.172 -1.363 1.00 82.25 115 TYR A C 1
ATOM 941 O O . TYR A 1 115 ? 16.260 -3.083 -2.185 1.00 82.25 115 TYR A O 1
ATOM 949 N N . HIS A 1 116 ? 15.370 -1.869 -0.517 1.00 85.00 116 HIS A N 1
ATOM 950 C CA . HIS A 1 116 ? 14.206 -2.712 -0.283 1.00 85.00 116 HIS A CA 1
ATOM 951 C C . HIS A 1 116 ? 12.961 -2.131 -0.957 1.00 85.00 116 HIS A C 1
ATOM 953 O O . HIS A 1 116 ? 12.803 -0.915 -1.054 1.00 85.00 116 HIS A O 1
ATOM 959 N N . VAL A 1 117 ? 12.103 -3.018 -1.458 1.00 90.31 117 VAL A N 1
ATOM 960 C CA . VAL A 1 117 ? 10.731 -2.688 -1.855 1.00 90.31 117 VAL A CA 1
ATOM 961 C C . VAL A 1 117 ? 9.835 -3.385 -0.853 1.00 90.31 117 VAL A C 1
ATOM 963 O O . VAL A 1 117 ? 9.822 -4.615 -0.819 1.00 90.31 117 VAL A O 1
ATOM 966 N N . ILE A 1 118 ? 9.117 -2.610 -0.052 1.00 92.56 118 ILE A N 1
ATOM 967 C CA . ILE A 1 118 ? 8.208 -3.137 0.955 1.00 92.56 118 ILE A CA 1
ATOM 968 C C . ILE A 1 118 ? 6.813 -3.233 0.320 1.00 92.56 118 ILE A C 1
ATOM 970 O O . ILE A 1 118 ? 6.257 -2.199 -0.064 1.00 92.56 118 ILE A O 1
ATOM 974 N N . PRO A 1 119 ? 6.257 -4.443 0.132 1.00 93.38 119 PRO A N 1
ATOM 975 C CA . PRO A 1 119 ? 4.889 -4.599 -0.334 1.00 93.38 119 PRO A CA 1
ATOM 976 C C . PRO A 1 119 ? 3.908 -4.222 0.784 1.00 93.38 119 PRO A C 1
ATOM 978 O O . PRO A 1 119 ? 4.038 -4.704 1.905 1.00 93.38 119 PRO A O 1
ATOM 981 N N . SER A 1 120 ? 2.903 -3.410 0.469 1.00 93.00 120 SER A N 1
ATOM 982 C CA . SER A 1 120 ? 1.818 -3.060 1.395 1.00 93.00 120 SER A CA 1
ATOM 983 C C . SER A 1 120 ? 0.470 -3.055 0.678 1.00 93.00 120 SER A C 1
ATOM 985 O O . SER A 1 120 ? 0.399 -2.713 -0.499 1.00 93.00 120 SER A O 1
ATOM 987 N N . THR A 1 121 ? -0.608 -3.428 1.365 1.00 91.19 121 THR A N 1
ATOM 988 C CA . THR A 1 121 ? -1.985 -3.326 0.842 1.00 91.19 121 THR A CA 1
ATOM 989 C C . THR A 1 121 ? -2.614 -1.956 1.092 1.00 91.19 121 THR A C 1
ATOM 991 O O . THR A 1 121 ? -3.672 -1.664 0.544 1.00 91.19 121 THR A O 1
ATOM 994 N N . ILE A 1 122 ? -1.952 -1.108 1.883 1.00 92.81 122 ILE A N 1
ATOM 995 C CA . ILE A 1 122 ? -2.381 0.257 2.206 1.00 92.81 122 ILE A CA 1
ATOM 996 C C . ILE A 1 122 ? -1.257 1.250 1.921 1.00 92.81 122 ILE A C 1
ATOM 998 O O . ILE A 1 122 ? -0.072 0.909 2.017 1.00 92.81 122 ILE A O 1
ATOM 1002 N N . TRP A 1 123 ? -1.627 2.481 1.597 1.00 94.81 123 TRP A N 1
ATOM 1003 C CA . TRP A 1 123 ? -0.711 3.609 1.583 1.00 94.81 123 TRP A CA 1
ATOM 1004 C C . TRP A 1 123 ? -0.668 4.253 2.973 1.00 94.81 123 TRP A C 1
ATOM 1006 O O . TRP A 1 123 ? -1.677 4.299 3.675 1.00 94.81 123 TRP A O 1
ATOM 1016 N N . TYR A 1 124 ? 0.514 4.710 3.379 1.00 93.25 124 TYR A N 1
ATOM 1017 C CA . TYR A 1 124 ? 0.696 5.454 4.623 1.00 93.25 124 TYR A CA 1
ATOM 1018 C C . TYR A 1 124 ? 0.468 6.943 4.371 1.00 93.25 124 TYR A C 1
ATOM 1020 O O . TYR A 1 124 ? 0.829 7.468 3.315 1.00 93.25 124 TYR A O 1
ATOM 1028 N N . PHE A 1 125 ? -0.071 7.640 5.363 1.00 90.50 125 PHE A N 1
ATOM 1029 C CA . PHE A 1 125 ? -0.279 9.086 5.301 1.00 90.50 125 PHE A CA 1
ATOM 1030 C C . PHE A 1 125 ? 0.601 9.826 6.309 1.00 90.50 125 PHE A C 1
ATOM 1032 O O . PHE A 1 125 ? 0.867 11.015 6.127 1.00 90.50 125 PHE A O 1
ATOM 1039 N N . THR A 1 126 ? 1.144 9.123 7.309 1.00 91.12 126 THR A N 1
ATOM 1040 C CA . THR A 1 126 ? 2.146 9.661 8.236 1.00 91.12 126 THR A CA 1
ATOM 1041 C C . THR A 1 126 ? 3.489 8.930 8.138 1.00 91.12 126 THR A C 1
ATOM 1043 O O . THR A 1 126 ? 3.593 7.797 7.665 1.00 91.12 126 THR A O 1
ATOM 1046 N N . MET A 1 127 ? 4.561 9.592 8.584 1.00 89.50 127 MET A N 1
ATOM 1047 C CA . MET A 1 127 ? 5.898 8.978 8.634 1.00 89.50 127 MET A CA 1
ATOM 1048 C C . MET A 1 127 ? 5.984 7.851 9.667 1.00 89.50 127 MET A C 1
ATOM 1050 O O . MET A 1 127 ? 6.724 6.894 9.465 1.00 89.50 127 MET A O 1
ATOM 1054 N N . GLU A 1 128 ? 5.209 7.942 10.746 1.00 91.19 128 GLU A N 1
ATOM 1055 C CA . GLU A 1 128 ? 5.121 6.906 11.781 1.00 91.19 128 GLU A CA 1
ATOM 1056 C C . GLU A 1 128 ? 4.566 5.601 11.199 1.00 91.19 128 GLU A C 1
ATOM 1058 O O . GLU A 1 128 ? 5.156 4.541 11.380 1.00 91.19 128 GLU A O 1
ATOM 1063 N N . GLU A 1 129 ? 3.495 5.687 10.403 1.00 90.38 129 GLU A N 1
ATOM 1064 C CA . GLU A 1 129 ? 2.903 4.536 9.708 1.00 90.38 129 GLU A CA 1
ATOM 1065 C C . GLU A 1 129 ? 3.864 3.924 8.691 1.00 90.38 129 GLU A C 1
ATOM 1067 O O . GLU A 1 129 ? 3.966 2.703 8.570 1.00 90.38 129 GLU A O 1
ATOM 1072 N N . LYS A 1 130 ? 4.606 4.768 7.962 1.00 91.75 130 LYS A N 1
ATOM 1073 C CA . LYS A 1 130 ? 5.653 4.297 7.052 1.00 91.75 130 LYS A CA 1
ATOM 1074 C C . LYS A 1 130 ? 6.686 3.465 7.804 1.00 91.75 130 LYS A C 1
ATOM 1076 O O . LYS A 1 130 ? 7.079 2.400 7.324 1.00 91.75 130 LYS A O 1
ATOM 1081 N N . GLN A 1 131 ? 7.133 3.966 8.952 1.00 91.81 131 GLN A N 1
ATOM 1082 C CA . GLN A 1 131 ? 8.135 3.299 9.767 1.00 91.81 131 GLN A CA 1
ATOM 1083 C C . GLN A 1 131 ? 7.598 1.973 10.311 1.00 91.81 131 GLN A C 1
ATOM 1085 O O . GLN A 1 131 ? 8.280 0.963 10.185 1.00 91.81 131 GLN A O 1
ATOM 1090 N N . GLU A 1 132 ? 6.350 1.938 10.783 1.00 90.94 132 GLU A N 1
ATOM 1091 C CA . GLU A 1 132 ? 5.687 0.708 11.232 1.00 90.94 132 GLU A CA 1
ATOM 1092 C C . GLU A 1 132 ? 5.620 -0.352 10.118 1.00 90.94 132 GLU A C 1
ATOM 1094 O O . GLU A 1 132 ? 5.954 -1.516 10.341 1.00 90.94 132 GLU A O 1
ATOM 1099 N N . ILE A 1 133 ? 5.257 0.040 8.890 1.00 91.19 133 ILE A N 1
ATOM 1100 C CA . ILE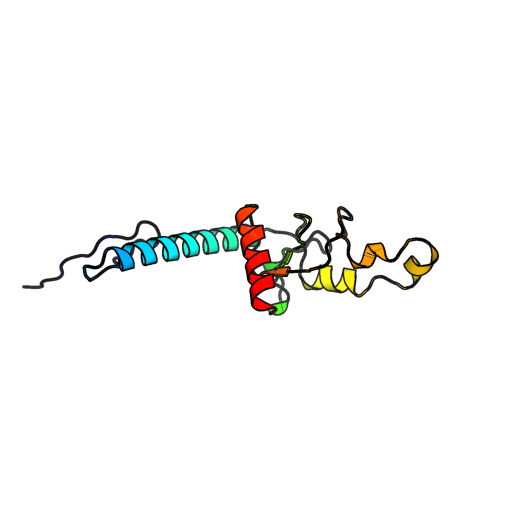 A 1 133 ? 5.227 -0.872 7.735 1.00 91.19 133 ILE A CA 1
ATOM 1101 C C . ILE A 1 133 ? 6.631 -1.419 7.424 1.00 91.19 133 ILE A C 1
ATOM 1103 O O . ILE A 1 133 ? 6.785 -2.609 7.136 1.00 91.19 133 ILE A O 1
ATOM 1107 N N . ILE A 1 134 ? 7.661 -0.568 7.477 1.00 90.44 134 ILE A N 1
ATOM 1108 C CA . ILE A 1 134 ? 9.056 -0.968 7.241 1.00 90.44 134 ILE A CA 1
ATOM 1109 C C . ILE A 1 134 ? 9.543 -1.919 8.340 1.00 90.44 134 ILE A C 1
ATOM 1111 O O . ILE A 1 134 ? 10.153 -2.946 8.034 1.00 90.44 134 ILE A O 1
ATOM 1115 N N . ASP A 1 135 ? 9.259 -1.609 9.601 1.00 90.62 135 ASP A N 1
ATOM 1116 C CA . ASP A 1 135 ? 9.690 -2.400 10.750 1.00 90.62 135 ASP A CA 1
ATOM 1117 C C . ASP A 1 135 ? 9.007 -3.771 10.761 1.00 90.62 135 ASP A C 1
ATOM 1119 O O . ASP A 1 135 ? 9.691 -4.786 10.894 1.00 90.62 135 ASP A O 1
ATOM 1123 N N . ASN A 1 136 ? 7.698 -3.825 10.494 1.00 88.81 136 ASN A N 1
ATOM 1124 C CA . ASN A 1 136 ? 6.947 -5.077 10.355 1.00 88.81 136 ASN A CA 1
ATOM 1125 C C . ASN A 1 136 ? 7.476 -5.953 9.211 1.00 88.81 136 ASN A C 1
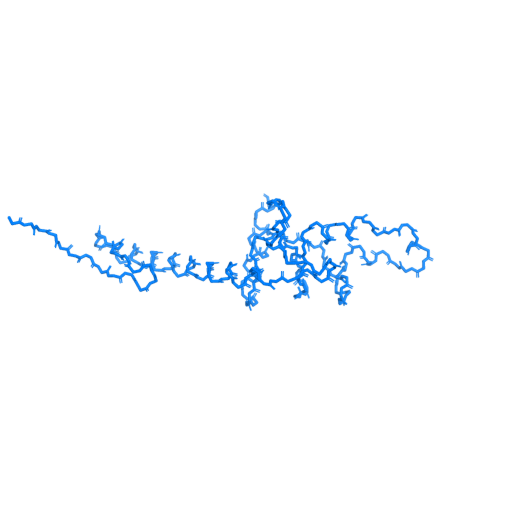ATOM 1127 O O . ASN A 1 136 ? 7.535 -7.179 9.328 1.00 88.81 136 ASN A O 1
ATOM 1131 N N . TYR A 1 137 ? 7.896 -5.343 8.100 1.00 88.44 137 TYR A N 1
ATOM 1132 C CA . TYR A 1 137 ? 8.524 -6.076 7.003 1.00 88.44 137 TYR A CA 1
ATOM 1133 C C . TYR A 1 137 ? 9.897 -6.637 7.403 1.00 88.44 137 TYR A C 1
ATOM 1135 O O . TYR A 1 137 ? 10.202 -7.798 7.129 1.00 88.44 137 TYR A O 1
ATOM 1143 N N . ASN A 1 138 ? 10.714 -5.843 8.098 1.00 85.75 138 ASN A N 1
ATOM 1144 C CA . ASN A 1 138 ? 12.040 -6.259 8.557 1.00 85.75 138 ASN A CA 1
ATOM 1145 C C . ASN A 1 138 ? 11.984 -7.362 9.628 1.00 85.75 138 ASN A C 1
ATOM 1147 O O . ASN A 1 138 ? 12.871 -8.216 9.659 1.00 85.75 138 ASN A O 1
ATOM 1151 N N . THR A 1 139 ? 10.975 -7.364 10.505 1.00 86.31 139 THR A N 1
ATOM 1152 C CA . THR A 1 139 ? 10.783 -8.420 11.515 1.00 86.31 139 THR A CA 1
ATOM 1153 C C . THR A 1 139 ? 10.256 -9.713 10.906 1.00 86.31 139 THR A C 1
ATOM 1155 O O . THR A 1 139 ? 10.684 -10.786 11.320 1.00 86.31 139 THR A O 1
ATOM 1158 N N . SER A 1 140 ? 9.391 -9.619 9.893 1.00 74.94 140 SER A N 1
ATOM 1159 C CA . SER A 1 140 ? 8.810 -10.781 9.205 1.00 74.94 140 SER A CA 1
ATOM 1160 C C . SER A 1 140 ? 9.793 -11.499 8.269 1.00 74.94 140 SER A C 1
ATOM 1162 O O . SER A 1 140 ? 9.570 -12.652 7.918 1.00 74.94 140 SER A O 1
ATOM 1164 N N . CYS A 1 141 ? 10.874 -10.835 7.846 1.00 61.78 141 CYS A N 1
ATOM 1165 C CA . CYS A 1 141 ? 11.923 -11.405 6.990 1.00 61.78 141 CYS A CA 1
ATOM 1166 C C . CYS A 1 141 ? 13.128 -11.993 7.761 1.00 61.78 141 CYS A C 1
ATOM 1168 O O . CYS A 1 141 ? 14.191 -12.164 7.158 1.00 61.78 141 CYS A O 1
ATOM 1170 N N . LYS A 1 142 ? 12.988 -12.281 9.063 1.00 48.41 142 LYS A N 1
ATOM 1171 C CA . LYS A 1 142 ? 14.005 -12.982 9.869 1.00 48.41 142 LYS A CA 1
ATOM 1172 C C . LYS A 1 142 ? 13.817 -14.493 9.884 1.00 48.41 142 LYS A C 1
ATOM 1174 O O . LYS A 1 142 ? 12.654 -14.944 9.880 1.00 48.41 142 LYS A O 1
#